Protein AF-A0A0L8GEA9-F1 (afdb_monomer)

Solvent-accessible surface area (backbone atoms only — not comparable to full-atom values): 3099 Å² total; per-residue (Å²): 134,84,74,85,60,57,29,26,10,30,66,73,64,46,62,26,76,32,70,65,57,41,50,50,40,26,74,76,63,43,52,52,97,87,38,61,42,42,82,64,44,87,25,67,34,100,74,77,73,91,122

Structure (mmCIF, N/CA/C/O backbone):
data_AF-A0A0L8GEA9-F1
#
_entry.id   AF-A0A0L8GEA9-F1
#
loop_
_atom_site.gro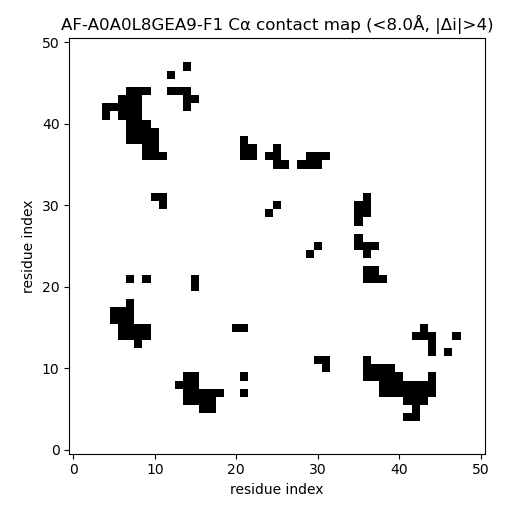up_PDB
_atom_site.id
_atom_site.type_symbol
_atom_site.label_atom_id
_atom_site.label_alt_id
_atom_site.label_comp_id
_atom_site.label_asym_id
_atom_site.label_entity_id
_atom_site.label_seq_id
_atom_site.pdbx_PDB_ins_code
_atom_site.Cartn_x
_atom_site.Cartn_y
_atom_site.Cartn_z
_atom_site.occupancy
_atom_site.B_iso_or_equiv
_a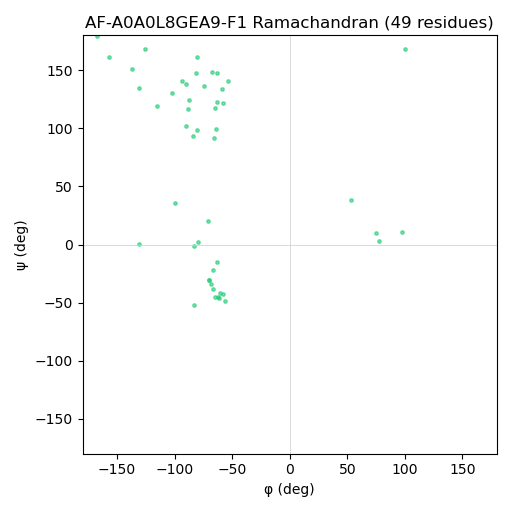tom_site.auth_seq_id
_atom_site.auth_comp_id
_atom_site.auth_asym_id
_atom_site.auth_atom_id
_atom_site.pdbx_PDB_model_num
ATOM 1 N N . MET A 1 1 ? 24.529 -5.809 -8.690 1.00 53.25 1 MET A N 1
ATOM 2 C CA . MET A 1 1 ? 23.669 -5.655 -9.882 1.00 53.25 1 MET A CA 1
ATOM 3 C C . MET A 1 1 ? 22.238 -5.467 -9.395 1.00 53.25 1 MET A C 1
ATOM 5 O O . MET A 1 1 ? 21.643 -6.419 -8.909 1.00 53.25 1 MET A O 1
ATOM 9 N N . MET A 1 2 ? 21.734 -4.235 -9.393 1.00 54.28 2 MET A N 1
ATOM 10 C CA . MET A 1 2 ? 20.391 -3.910 -8.904 1.00 54.28 2 MET A CA 1
ATOM 11 C C . MET A 1 2 ? 19.399 -4.250 -10.021 1.00 54.28 2 MET A C 1
ATOM 13 O O . MET A 1 2 ? 19.290 -3.512 -10.995 1.00 54.28 2 MET A O 1
ATOM 17 N N . LEU A 1 3 ? 18.757 -5.418 -9.934 1.00 59.31 3 LEU A N 1
ATOM 18 C CA . LEU A 1 3 ? 17.624 -5.751 -10.800 1.00 59.31 3 LEU A CA 1
ATOM 19 C C . LEU A 1 3 ? 16.573 -4.663 -10.576 1.00 59.31 3 LEU A C 1
ATOM 21 O O . LEU A 1 3 ? 16.178 -4.427 -9.438 1.00 59.31 3 LEU A O 1
ATOM 25 N N . VAL A 1 4 ? 16.173 -3.954 -11.629 1.00 65.50 4 VAL A N 1
ATOM 26 C CA . VAL A 1 4 ? 15.156 -2.902 -11.546 1.00 65.50 4 VAL A CA 1
ATOM 27 C C . VAL A 1 4 ? 13.828 -3.561 -11.178 1.00 65.50 4 VAL A C 1
ATOM 29 O O . VAL A 1 4 ? 13.105 -4.055 -12.042 1.00 65.50 4 VAL A O 1
ATOM 32 N N . ILE A 1 5 ? 13.527 -3.639 -9.881 1.00 65.75 5 ILE A N 1
ATOM 33 C CA . ILE A 1 5 ? 12.268 -4.204 -9.406 1.00 65.75 5 ILE A CA 1
ATOM 34 C C . ILE A 1 5 ? 11.252 -3.071 -9.319 1.00 65.75 5 ILE A C 1
ATOM 36 O O . ILE A 1 5 ? 11.282 -2.262 -8.399 1.00 65.75 5 ILE A O 1
ATOM 40 N N . PHE A 1 6 ? 10.366 -3.001 -10.313 1.00 79.50 6 PHE A N 1
ATOM 41 C CA . PHE A 1 6 ? 9.295 -2.000 -10.360 1.00 79.50 6 PHE A CA 1
ATOM 42 C C . PHE A 1 6 ? 8.219 -2.250 -9.300 1.00 79.50 6 PHE A C 1
ATOM 44 O O . PHE A 1 6 ? 7.611 -1.316 -8.785 1.00 79.50 6 PHE A O 1
ATOM 51 N N . LYS A 1 7 ? 8.005 -3.522 -8.957 1.00 90.12 7 LYS A N 1
ATOM 52 C CA . LYS A 1 7 ? 6.972 -3.944 -8.017 1.00 90.12 7 LYS A CA 1
ATOM 53 C C . LYS A 1 7 ? 7.420 -3.783 -6.572 1.00 90.12 7 LYS A C 1
ATOM 55 O O . LYS A 1 7 ? 8.595 -3.960 -6.260 1.00 90.12 7 LYS A O 1
ATOM 60 N N . ILE A 1 8 ? 6.467 -3.489 -5.699 1.00 92.31 8 ILE A N 1
ATOM 61 C CA . ILE A 1 8 ? 6.679 -3.261 -4.270 1.00 92.31 8 ILE A CA 1
ATOM 62 C C . ILE A 1 8 ? 5.666 -4.089 -3.494 1.00 92.31 8 ILE A C 1
ATOM 64 O O . ILE A 1 8 ? 4.485 -4.077 -3.826 1.00 92.31 8 ILE A O 1
ATOM 68 N N . CYS A 1 9 ? 6.109 -4.781 -2.454 1.00 93.88 9 CYS A N 1
ATOM 69 C CA . CYS A 1 9 ? 5.213 -5.475 -1.549 1.00 93.88 9 CYS A CA 1
ATOM 70 C C . CYS A 1 9 ? 4.780 -4.512 -0.444 1.00 93.88 9 CYS A C 1
ATOM 72 O O . CYS A 1 9 ? 5.635 -3.928 0.226 1.00 93.88 9 CYS A O 1
ATOM 74 N N . GLY A 1 10 ? 3.475 -4.324 -0.271 1.00 94.62 10 GLY A N 1
ATOM 75 C CA . GLY A 1 10 ? 2.906 -3.558 0.830 1.00 94.62 10 GLY A CA 1
ATOM 76 C C . GLY A 1 10 ? 2.835 -4.365 2.128 1.00 94.62 10 GLY A C 1
ATOM 77 O O . GLY A 1 10 ? 2.880 -5.595 2.129 1.00 94.62 10 GLY A O 1
ATOM 78 N N . THR A 1 11 ? 2.706 -3.675 3.260 1.00 95.38 11 THR A N 1
ATOM 79 C CA . THR A 1 11 ? 2.467 -4.284 4.584 1.00 95.38 11 THR A CA 1
A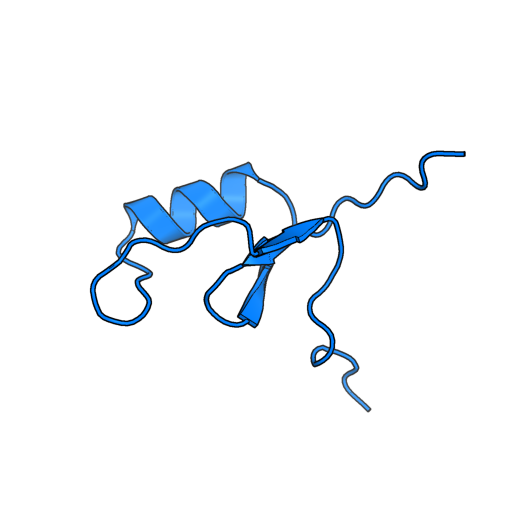TOM 80 C C . THR A 1 11 ? 1.131 -5.023 4.673 1.00 95.38 11 THR A C 1
ATOM 82 O O . THR A 1 11 ? 0.922 -5.794 5.601 1.00 95.38 11 THR A O 1
ATOM 85 N N . ASP A 1 12 ? 0.234 -4.787 3.718 1.00 94.69 12 ASP A N 1
ATOM 86 C CA . ASP A 1 12 ? -1.023 -5.507 3.492 1.00 94.69 12 ASP A CA 1
ATOM 87 C C . ASP A 1 12 ? -0.850 -6.806 2.691 1.00 94.69 12 ASP A C 1
ATOM 89 O O . ASP A 1 12 ? -1.827 -7.508 2.447 1.00 94.69 12 ASP A O 1
ATOM 93 N N . GLY A 1 13 ? 0.373 -7.137 2.267 1.00 93.75 13 GLY A N 1
ATOM 94 C CA . GLY A 1 13 ? 0.642 -8.300 1.423 1.00 93.75 13 GLY A CA 1
ATOM 95 C C . GLY A 1 13 ? 0.218 -8.115 -0.037 1.00 93.75 13 GLY A C 1
ATOM 96 O O . GLY A 1 13 ? 0.253 -9.080 -0.804 1.00 93.75 13 GLY A O 1
ATOM 97 N N . VAL A 1 14 ? -0.146 -6.896 -0.450 1.00 93.94 14 VAL A N 1
ATOM 98 C CA . VAL A 1 14 ? -0.497 -6.571 -1.836 1.00 93.94 14 VAL A CA 1
ATOM 99 C C . VAL A 1 14 ? 0.749 -6.134 -2.598 1.00 93.94 14 VAL A C 1
ATOM 101 O O . VAL A 1 14 ? 1.585 -5.378 -2.103 1.00 93.94 14 VAL A O 1
ATOM 104 N N . THR A 1 15 ? 0.878 -6.605 -3.838 1.00 93.75 15 THR A N 1
ATOM 105 C CA . THR A 1 15 ? 1.943 -6.145 -4.731 1.00 93.75 15 THR A CA 1
ATOM 106 C C . THR A 1 15 ? 1.490 -4.909 -5.501 1.00 93.75 15 THR A C 1
ATOM 108 O O . THR A 1 15 ? 0.596 -4.990 -6.339 1.00 93.75 15 THR A O 1
ATOM 111 N N . TYR A 1 16 ? 2.163 -3.788 -5.280 1.00 93.88 16 TYR A N 1
ATOM 112 C CA . TYR A 1 16 ? 1.954 -2.528 -5.980 1.00 93.88 16 TYR A CA 1
ATOM 113 C C . TYR A 1 16 ? 2.904 -2.401 -7.170 1.00 93.88 16 TYR A C 1
ATOM 115 O O . TYR A 1 16 ? 4.076 -2.771 -7.087 1.00 93.88 16 TYR A O 1
ATOM 123 N N . SER A 1 17 ? 2.411 -1.861 -8.286 1.00 92.06 17 SER A N 1
ATOM 124 C CA . SER A 1 17 ? 3.185 -1.685 -9.527 1.00 92.06 17 SER A CA 1
ATOM 125 C C . SER A 1 17 ? 4.329 -0.677 -9.408 1.00 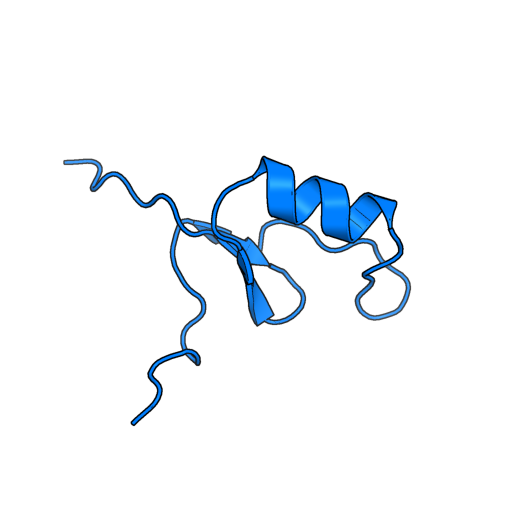92.06 17 SER A C 1
ATOM 127 O O . SER A 1 17 ? 5.231 -0.704 -10.240 1.00 92.06 17 SER A O 1
ATOM 129 N N . ASN A 1 18 ? 4.254 0.231 -8.431 1.00 89.62 18 ASN A N 1
ATOM 130 C CA . ASN A 1 18 ? 5.268 1.225 -8.087 1.00 89.62 18 ASN A CA 1
ATOM 131 C C . ASN A 1 18 ? 4.932 1.864 -6.718 1.00 89.62 18 ASN A C 1
ATOM 133 O O . ASN A 1 18 ? 3.913 1.553 -6.099 1.00 89.62 18 ASN A O 1
ATOM 137 N N . PHE A 1 19 ? 5.780 2.788 -6.261 1.00 90.56 19 PHE A N 1
ATOM 138 C CA . PHE A 1 19 ? 5.614 3.490 -4.981 1.00 90.56 19 PHE A CA 1
ATOM 139 C C . PHE A 1 19 ? 4.450 4.492 -4.964 1.00 90.56 19 PHE A C 1
ATOM 141 O O . PHE A 1 19 ? 3.840 4.707 -3.919 1.00 90.56 19 PHE A O 1
ATOM 148 N N . CYS A 1 20 ? 4.119 5.096 -6.109 1.00 94.06 20 CYS A N 1
ATOM 149 C CA . CYS A 1 20 ? 3.007 6.040 -6.217 1.00 94.06 20 CYS A CA 1
ATOM 150 C C . CYS A 1 20 ? 1.667 5.343 -5.944 1.00 94.06 20 CYS A C 1
ATOM 152 O O . CYS A 1 20 ? 0.878 5.831 -5.141 1.00 94.06 20 CYS A O 1
ATOM 154 N N . GLU A 1 21 ? 1.454 4.164 -6.534 1.00 95.19 21 GLU A N 1
ATOM 155 C CA . GLU A 1 21 ? 0.252 3.352 -6.309 1.00 95.19 21 GLU A CA 1
ATOM 156 C C . GLU A 1 21 ? 0.095 2.952 -4.836 1.00 95.19 21 GLU A C 1
ATOM 158 O O . GLU A 1 21 ? -0.998 3.060 -4.283 1.00 95.19 21 GLU A O 1
ATOM 163 N N . LEU A 1 22 ? 1.191 2.571 -4.171 1.00 95.44 22 LEU A N 1
ATOM 164 C CA . LEU A 1 22 ? 1.182 2.256 -2.739 1.00 95.44 22 LEU A CA 1
A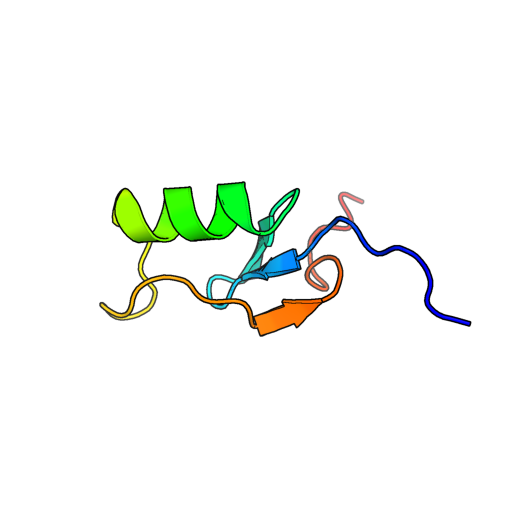TOM 165 C C . LEU A 1 22 ? 0.791 3.475 -1.890 1.00 95.44 22 LEU A C 1
ATOM 167 O O . LEU A 1 22 ? -0.049 3.372 -0.998 1.00 95.44 22 LEU A O 1
ATOM 171 N N . ASN A 1 23 ? 1.358 4.650 -2.174 1.00 95.56 23 ASN A N 1
ATOM 172 C CA . ASN A 1 23 ? 1.001 5.872 -1.446 1.00 95.56 23 ASN A CA 1
ATOM 173 C C . ASN A 1 23 ? -0.437 6.308 -1.710 1.00 95.56 23 ASN A C 1
ATOM 175 O O . ASN A 1 23 ? -1.121 6.776 -0.799 1.00 95.56 23 ASN A O 1
ATOM 179 N N . ARG A 1 24 ? -0.910 6.153 -2.949 1.00 96.94 24 ARG A N 1
ATOM 180 C CA . ARG A 1 24 ? -2.298 6.429 -3.304 1.00 96.94 24 ARG A CA 1
ATOM 181 C C . ARG A 1 24 ? -3.236 5.518 -2.517 1.00 96.94 24 ARG A C 1
ATOM 183 O O . ARG A 1 24 ? -4.191 6.016 -1.936 1.00 96.94 24 ARG A O 1
ATOM 190 N N . ALA A 1 25 ? -2.932 4.225 -2.436 1.00 96.19 25 ALA A N 1
ATOM 191 C CA . ALA A 1 25 ? -3.663 3.266 -1.611 1.00 96.19 25 ALA A CA 1
ATOM 192 C C . ALA A 1 25 ? -3.714 3.689 -0.135 1.00 96.19 25 ALA A C 1
ATOM 194 O O . ALA A 1 25 ? -4.796 3.764 0.448 1.00 96.19 25 ALA A O 1
ATOM 195 N N . ALA A 1 26 ? -2.569 4.055 0.448 1.00 96.12 26 ALA A N 1
ATOM 196 C CA . ALA A 1 26 ? -2.499 4.559 1.820 1.00 96.12 26 ALA A CA 1
ATOM 197 C C . ALA A 1 26 ? -3.366 5.814 2.031 1.00 96.12 26 ALA A C 1
ATOM 199 O O . ALA A 1 26 ? -4.079 5.916 3.027 1.00 96.12 26 ALA A O 1
ATOM 200 N N . CYS A 1 27 ? -3.346 6.751 1.078 1.00 96.69 27 CYS A N 1
ATOM 201 C CA . CYS A 1 27 ? -4.136 7.983 1.125 1.00 96.69 27 CYS A CA 1
ATOM 202 C C . CYS A 1 27 ? -5.645 7.733 0.973 1.00 96.69 27 CYS A C 1
ATOM 204 O O . CYS A 1 27 ? -6.446 8.413 1.608 1.00 96.69 27 CYS A O 1
ATOM 206 N N . LEU A 1 28 ? -6.035 6.735 0.177 1.00 96.38 28 LEU A N 1
ATOM 207 C CA . LEU A 1 28 ? -7.431 6.335 -0.025 1.00 96.38 28 LEU A CA 1
ATOM 208 C C . LEU A 1 28 ? -7.995 5.471 1.112 1.00 96.38 28 LEU A C 1
ATOM 210 O O . LEU A 1 28 ? -9.150 5.055 1.042 1.00 96.38 28 LEU A O 1
ATOM 214 N N . GLY A 1 29 ? -7.209 5.216 2.160 1.00 93.69 29 GLY A N 1
ATOM 215 C CA . GLY A 1 29 ? -7.669 4.524 3.361 1.00 93.69 29 GLY A CA 1
ATOM 216 C C . GLY A 1 29 ? -7.349 3.032 3.407 1.00 93.69 29 GLY A C 1
ATOM 217 O O . GLY A 1 29 ? -7.839 2.350 4.309 1.00 93.69 29 GLY A O 1
ATOM 218 N N . GLN A 1 30 ? -6.509 2.503 2.507 1.00 93.94 30 GLN A N 1
ATOM 219 C CA . GLN A 1 30 ? -5.964 1.160 2.713 1.00 93.94 30 GLN A CA 1
ATOM 220 C C . GLN A 1 30 ? -5.068 1.171 3.950 1.00 93.94 30 GLN A C 1
ATOM 222 O O . GLN A 1 30 ? -4.049 1.865 4.022 1.00 93.94 30 GLN A O 1
ATOM 227 N N . THR A 1 31 ? -5.480 0.388 4.941 1.00 95.12 31 THR A N 1
ATOM 228 C CA . THR A 1 31 ? -4.818 0.272 6.234 1.00 95.12 31 THR A CA 1
ATOM 229 C C . THR A 1 31 ? -4.752 -1.193 6.653 1.00 95.12 31 THR A C 1
ATOM 231 O O . THR A 1 31 ? -5.610 -1.999 6.299 1.00 95.12 31 THR A O 1
ATOM 234 N N . VAL A 1 32 ? -3.731 -1.536 7.430 1.00 94.06 32 VAL A N 1
ATOM 235 C CA . VAL A 1 32 ? -3.590 -2.826 8.110 1.00 94.06 32 VAL A CA 1
ATOM 236 C C . VAL A 1 32 ? -3.631 -2.536 9.597 1.00 94.06 32 VAL A C 1
ATOM 238 O O . VAL A 1 32 ? -2.797 -1.784 10.098 1.00 94.06 32 VAL A O 1
ATOM 241 N N . ASN A 1 33 ? -4.616 -3.090 10.305 1.00 93.69 33 ASN A N 1
ATOM 242 C CA . ASN A 1 33 ? -4.821 -2.835 11.737 1.00 93.69 33 ASN A CA 1
ATOM 243 C C . ASN A 1 33 ? -4.905 -1.330 12.081 1.00 93.69 33 ASN A C 1
ATOM 245 O O . ASN A 1 33 ? -4.353 -0.883 13.083 1.00 93.69 33 ASN A O 1
ATOM 249 N N . GLY A 1 34 ? -5.551 -0.532 11.220 1.00 93.19 34 GLY A N 1
ATOM 250 C CA . GLY A 1 34 ? -5.688 0.920 11.396 1.00 93.19 34 GLY A CA 1
ATOM 251 C C . GLY A 1 34 ? -4.439 1.741 11.047 1.00 93.19 34 GLY A C 1
ATOM 252 O O . GLY A 1 34 ? -4.453 2.960 11.193 1.00 93.19 34 GLY A O 1
ATOM 253 N N . VAL A 1 35 ? -3.369 1.107 10.558 1.00 94.75 35 VAL A N 1
ATOM 254 C CA . VAL A 1 35 ? -2.139 1.782 10.121 1.00 94.75 35 VAL A CA 1
ATOM 255 C C . VAL A 1 35 ? -2.108 1.854 8.591 1.00 94.75 35 VAL A C 1
ATOM 257 O O . VAL A 1 35 ? -2.305 0.819 7.955 1.00 94.75 35 VAL A O 1
ATOM 260 N N . PRO A 1 36 ? -1.842 3.021 7.972 1.00 95.75 36 PRO A N 1
ATOM 261 C CA . PRO A 1 36 ? -1.732 3.141 6.517 1.00 95.75 36 PRO A CA 1
ATOM 262 C C . PRO A 1 36 ? -0.726 2.157 5.9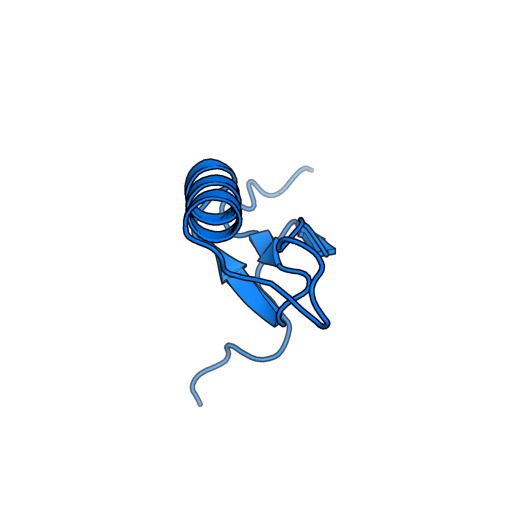29 1.00 95.75 36 PRO A C 1
ATOM 264 O O . PRO A 1 36 ? 0.338 1.930 6.515 1.00 95.75 36 PRO A O 1
ATOM 267 N N . VAL A 1 37 ? -1.056 1.594 4.766 1.00 96.06 37 VAL A N 1
ATOM 268 C CA . VAL A 1 37 ? -0.167 0.654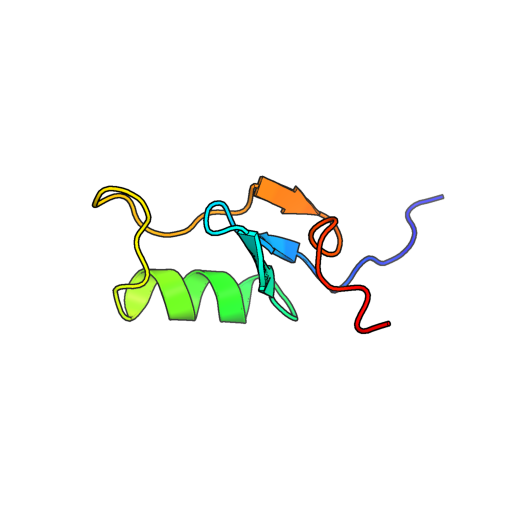 4.078 1.00 96.06 37 VAL A CA 1
ATOM 269 C C . VAL A 1 37 ? 1.174 1.308 3.761 1.00 96.06 37 VAL A C 1
ATOM 271 O O . VAL A 1 37 ? 1.249 2.444 3.294 1.00 96.06 37 VAL A O 1
ATOM 274 N N . LYS A 1 38 ? 2.257 0.590 4.048 1.00 95.44 38 LYS A N 1
ATOM 275 C CA . LYS A 1 38 ? 3.632 1.022 3.782 1.00 95.44 38 LYS A CA 1
ATOM 276 C C . LYS A 1 38 ? 4.356 -0.034 2.969 1.00 95.44 38 LYS A C 1
ATOM 278 O O . LYS A 1 38 ? 3.887 -1.160 2.835 1.00 95.44 38 LYS A O 1
ATOM 283 N N . THR A 1 39 ? 5.520 0.318 2.442 1.00 94.44 39 THR A N 1
ATOM 284 C CA . THR A 1 39 ? 6.414 -0.660 1.824 1.00 94.44 39 THR A CA 1
ATOM 285 C C . THR A 1 39 ? 6.876 -1.678 2.868 1.00 94.44 39 THR A C 1
ATOM 287 O O . THR A 1 39 ? 7.482 -1.300 3.868 1.00 94.44 39 THR A O 1
ATOM 290 N N . LEU A 1 40 ? 6.623 -2.962 2.615 1.00 93.69 40 LEU A N 1
ATOM 291 C CA . LEU A 1 40 ? 7.196 -4.081 3.359 1.00 93.69 40 LEU A CA 1
ATOM 292 C C . LEU A 1 40 ? 8.591 -4.422 2.819 1.00 93.69 40 LEU A C 1
ATOM 294 O O . LEU A 1 40 ? 9.556 -4.465 3.577 1.00 93.69 40 LEU A O 1
ATOM 298 N N . HIS A 1 41 ? 8.711 -4.630 1.504 1.00 91.69 41 HIS A N 1
ATOM 299 C CA . HIS A 1 41 ? 9.992 -4.806 0.816 1.00 91.69 41 HIS A CA 1
ATOM 300 C C . HIS A 1 41 ? 9.890 -4.462 -0.678 1.00 91.69 41 HIS A C 1
ATOM 302 O O . HIS A 1 41 ? 8.804 -4.445 -1.261 1.00 91.69 41 HIS A O 1
ATOM 308 N N . TYR A 1 42 ? 11.039 -4.216 -1.315 1.00 88.81 42 TYR A N 1
ATOM 309 C CA . TYR A 1 42 ? 11.120 -4.048 -2.766 1.00 88.81 42 TYR A CA 1
ATOM 310 C C . TYR A 1 42 ? 10.971 -5.407 -3.462 1.00 88.81 42 TYR A C 1
ATOM 312 O O . TYR A 1 42 ? 11.530 -6.412 -3.020 1.00 88.81 42 TYR A O 1
ATOM 320 N N . GLY A 1 43 ? 10.188 -5.440 -4.533 1.00 89.31 43 GLY A N 1
ATOM 321 C CA . GLY A 1 43 ? 9.764 -6.649 -5.229 1.00 89.31 43 GLY A CA 1
ATOM 322 C C . GLY A 1 43 ? 8.356 -7.130 -4.892 1.00 89.31 43 GLY A C 1
ATOM 323 O O . GLY A 1 43 ? 7.719 -6.606 -3.985 1.00 89.31 43 GLY A O 1
ATOM 324 N N . PRO A 1 44 ? 7.834 -8.092 -5.671 1.00 90.38 44 PRO A N 1
ATOM 325 C CA . PRO A 1 44 ? 6.488 -8.616 -5.481 1.00 90.38 44 PRO A CA 1
ATOM 326 C C . PRO A 1 44 ? 6.370 -9.403 -4.172 1.00 90.38 44 PRO A C 1
ATOM 328 O O . PRO A 1 44 ? 7.324 -10.056 -3.747 1.00 90.38 44 PRO A O 1
ATOM 331 N N . CYS A 1 45 ? 5.190 -9.386 -3.555 1.00 91.88 45 CYS A N 1
ATOM 332 C CA . CYS A 1 45 ? 4.903 -10.233 -2.401 1.00 91.88 45 CYS A CA 1
ATOM 333 C C . CYS A 1 45 ? 4.967 -11.72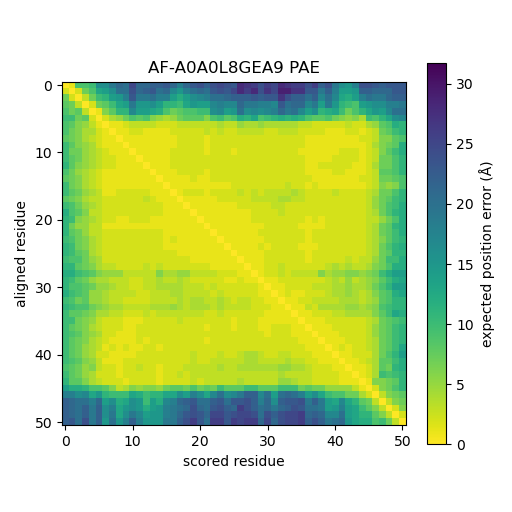0 -2.786 1.00 91.88 45 CYS A C 1
ATOM 335 O O . CYS A 1 45 ? 4.586 -12.110 -3.893 1.00 91.88 45 CYS A O 1
ATOM 337 N N . LYS A 1 46 ? 5.386 -12.576 -1.846 1.00 84.94 46 LYS A N 1
ATOM 338 C CA . LYS A 1 46 ? 5.589 -14.027 -2.046 1.00 84.94 46 LYS A CA 1
ATOM 339 C C . LYS A 1 46 ? 4.297 -14.859 -2.222 1.00 84.94 46 LYS A C 1
ATOM 341 O O . LYS A 1 46 ? 4.329 -16.067 -2.033 1.00 84.94 46 LYS A O 1
ATOM 346 N N . GLY A 1 47 ? 3.179 -14.238 -2.598 1.00 68.69 47 GLY A N 1
ATOM 347 C CA . GLY A 1 47 ? 1.865 -14.881 -2.747 1.00 68.69 47 GLY A CA 1
ATOM 348 C C . GLY A 1 47 ? 1.136 -14.583 -4.062 1.00 68.69 47 GLY A C 1
ATOM 349 O O . GLY A 1 47 ? 0.039 -15.084 -4.260 1.00 68.69 47 GLY A O 1
ATOM 350 N N . SER A 1 48 ? 1.722 -13.796 -4.975 1.00 57.59 48 SER A N 1
ATOM 351 C CA . SER A 1 48 ? 1.142 -13.525 -6.305 1.00 57.59 48 SER A CA 1
ATOM 352 C C . SER A 1 48 ? 1.756 -14.384 -7.414 1.00 57.59 48 SER A C 1
ATOM 354 O O . SER A 1 48 ? 1.924 -13.917 -8.541 1.00 57.59 48 SER A O 1
ATOM 356 N N . VAL A 1 49 ? 2.098 -15.640 -7.119 1.00 57.97 49 VAL A N 1
ATOM 357 C CA . VAL A 1 49 ? 2.147 -16.654 -8.176 1.00 57.97 49 VAL A CA 1
ATOM 358 C C . VAL A 1 49 ? 0.723 -17.169 -8.326 1.00 57.97 49 VAL A C 1
ATOM 360 O O . VAL A 1 49 ? 0.266 -18.008 -7.562 1.00 57.97 49 VAL A O 1
ATOM 363 N N . VAL A 1 50 ? -0.021 -16.572 -9.256 1.00 54.50 50 VAL A N 1
ATOM 364 C CA . VAL A 1 50 ? -1.221 -17.219 -9.786 1.00 54.50 50 VAL A CA 1
ATOM 365 C C . VAL A 1 50 ? -0.742 -18.479 -10.510 1.00 54.50 50 VAL A C 1
ATOM 367 O O . VAL A 1 50 ? -0.167 -18.402 -11.593 1.00 54.50 50 VAL A O 1
ATOM 370 N N . GLY A 1 51 ? -0.863 -19.613 -9.831 1.00 43.72 51 GLY A N 1
ATOM 371 C CA . GLY A 1 51 ? -0.732 -20.959 -10.370 1.00 43.72 51 GLY A CA 1
ATOM 372 C C . GLY A 1 51 ? -1.963 -21.729 -9.950 1.00 43.72 51 GLY A C 1
ATOM 373 O O . GLY A 1 51 ? -2.242 -21.707 -8.731 1.00 43.72 51 GLY A O 1
#

Nearest PDB structures (foldseek):
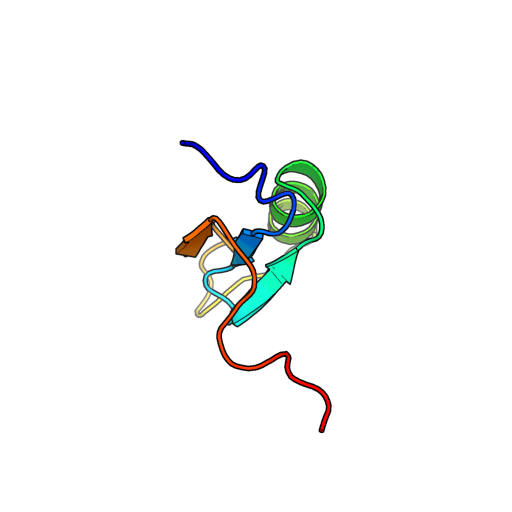  2arp-assembly1_F-2  TM=8.050E-01  e=5.105E-03  Rattus norvegicus
  1tgs-assembly1_I  TM=7.788E-01  e=8.789E-03  Sus scrofa
  5jhw-assembly1_C  TM=8.564E-01  e=3.418E-02  Homo sapiens
  8ivd-assembly1_D  TM=8.224E-01  e=6.298E-02  Homo sapiens
  8ivd-assembly2_C  TM=8.419E-01  e=7.721E-02  Homo sapiens

InterPro domains:
  IPR002350 Kazal domain [PF07648] (7-45)
  IPR002350 Kazal domain [PS51465] (1-47)
  IPR002350 Kazal domain [SM00280] (5-45)
  IPR036058 Kazal domain superfamily [SSF100895] (6-46)

Organism: Octopus bimaculoides (NCBI:txid37653)

Mean predicted aligned error: 6.05 Å

Sequence (51 aa):
MMLVIFKICGTDGVTYSNFCELNRAACLGQTVNGVPVKTLHYGPCKGSVVG

Secondary structure (DSSP, 8-state):
-------EEETTSPEESSHHHHHHHHHTT-EETTEEP-EEEES--TT----

Radius of gyration: 11.15 Å; Cα contacts (8 Å, |Δi|>4): 80; chains: 1; bounding box: 31×29×23 Å

Foldseek 3Di:
DDDPQQWFQKPVRAIDSHPVRLVVQQVVPDADVNHRIDTPGGHHRPPPPPD

pLDDT: mean 86.31, std 14.59, range [43.72, 96.94]